Protein AF-A0A8J3R3F0-F1 (afdb_monomer)

pLDDT: mean 75.26, std 19.67, range [34.5, 96.19]

Organism: NCBI:txid556532

Structure (mmCIF, N/CA/C/O backbone):
data_AF-A0A8J3R3F0-F1
#
_entry.id   AF-A0A8J3R3F0-F1
#
loop_
_atom_site.group_PDB
_atom_site.id
_atom_site.type_symbol
_atom_site.label_atom_id
_atom_site.label_alt_id
_atom_site.label_comp_id
_atom_site.label_asym_id
_atom_site.label_entity_id
_atom_site.label_seq_id
_atom_site.pdbx_PDB_ins_code
_atom_site.Cartn_x
_atom_site.Cartn_y
_atom_site.Cartn_z
_atom_site.occupancy
_atom_site.B_iso_or_equiv
_atom_site.auth_seq_id
_atom_site.auth_comp_id
_atom_site.auth_asym_id
_atom_site.auth_atom_id
_atom_site.pdbx_PDB_model_num
ATOM 1 N N . MET A 1 1 ? -1.098 4.780 20.829 1.00 40.62 1 MET A N 1
ATOM 2 C CA . MET A 1 1 ? -1.210 4.865 19.351 1.00 40.62 1 MET A CA 1
ATOM 3 C C . MET A 1 1 ? -1.115 3.454 18.789 1.00 40.62 1 MET A C 1
ATOM 5 O O . MET A 1 1 ? -0.192 2.751 19.176 1.00 40.62 1 MET A O 1
ATOM 9 N N . LYS A 1 2 ? -2.066 3.009 17.953 1.00 44.25 2 LYS A N 1
ATOM 10 C CA . LYS A 1 2 ? -1.986 1.685 17.310 1.00 44.25 2 LYS A CA 1
ATOM 11 C C . LYS A 1 2 ? -0.901 1.729 16.233 1.00 44.25 2 LYS A C 1
ATOM 13 O O . LYS A 1 2 ? -1.029 2.483 15.273 1.00 44.25 2 LYS A O 1
ATOM 18 N N . ALA A 1 3 ? 0.177 0.982 16.442 1.00 46.69 3 ALA A N 1
ATOM 19 C CA . ALA A 1 3 ? 1.192 0.748 15.426 1.00 46.69 3 ALA A CA 1
ATOM 20 C C . ALA A 1 3 ? 0.679 -0.301 14.432 1.00 46.69 3 ALA A C 1
ATOM 22 O O . ALA A 1 3 ? -0.052 -1.217 14.819 1.00 46.69 3 ALA A O 1
ATOM 23 N N . THR A 1 4 ? 1.047 -0.170 13.161 1.00 55.25 4 THR A N 1
ATOM 24 C CA . THR A 1 4 ? 0.743 -1.196 12.161 1.00 55.25 4 THR A CA 1
ATOM 25 C C . THR A 1 4 ? 1.775 -2.308 12.290 1.00 55.25 4 THR A C 1
ATOM 27 O O . THR A 1 4 ? 2.951 -2.096 12.017 1.00 55.25 4 THR A O 1
ATOM 30 N N . GLY A 1 5 ? 1.338 -3.466 12.782 1.00 59.22 5 GLY A N 1
ATOM 31 C CA . GLY A 1 5 ? 2.120 -4.702 12.769 1.00 59.22 5 GLY A CA 1
ATOM 32 C C . GLY A 1 5 ? 1.823 -5.545 11.527 1.00 59.22 5 GLY A C 1
ATOM 33 O O . GLY A 1 5 ? 1.017 -5.162 10.675 1.00 59.22 5 GLY A O 1
ATOM 34 N N . SER A 1 6 ? 2.448 -6.722 11.448 1.00 60.78 6 SER A N 1
ATOM 35 C CA . SER A 1 6 ? 2.123 -7.737 10.435 1.00 60.78 6 SER A CA 1
ATOM 36 C C . SER A 1 6 ? 0.627 -8.105 10.464 1.00 60.78 6 SER A C 1
ATOM 38 O O . SER A 1 6 ? -0.011 -8.012 11.519 1.00 60.78 6 SER A O 1
ATOM 40 N N . ARG A 1 7 ? 0.042 -8.500 9.315 1.00 73.12 7 ARG A N 1
ATOM 41 C CA . ARG A 1 7 ? -1.359 -8.978 9.275 1.00 73.12 7 ARG A CA 1
ATOM 42 C C . ARG A 1 7 ? -1.515 -10.169 10.220 1.00 73.12 7 ARG A C 1
ATOM 44 O O . ARG A 1 7 ? -0.590 -10.975 10.333 1.00 73.12 7 ARG A O 1
ATOM 51 N N . PRO A 1 8 ? -2.679 -10.321 10.876 1.00 70.56 8 PRO A N 1
ATOM 52 C CA . PRO A 1 8 ? -2.961 -11.550 11.597 1.00 70.56 8 PRO A CA 1
ATOM 53 C C . PRO A 1 8 ? -2.857 -12.742 10.632 1.00 70.56 8 PRO A C 1
ATOM 55 O O . PRO A 1 8 ? -3.359 -12.702 9.502 1.00 70.56 8 PRO A O 1
ATOM 58 N N . LYS A 1 9 ? -2.160 -13.793 11.075 1.00 61.22 9 LYS A N 1
ATOM 59 C CA . LYS 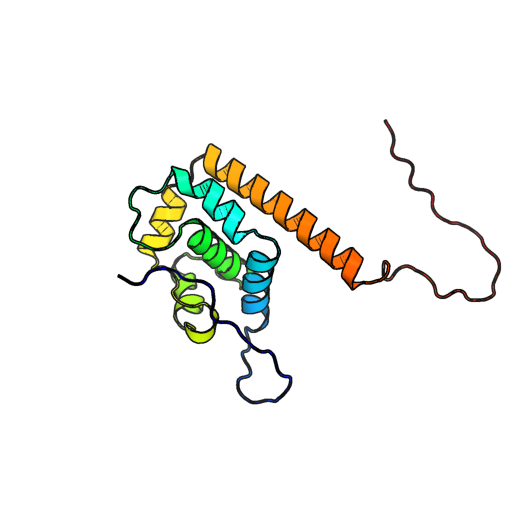A 1 9 ? -2.033 -15.046 10.328 1.00 61.22 9 LYS A CA 1
ATOM 60 C C . LYS A 1 9 ? -3.394 -15.734 10.310 1.00 61.22 9 LYS A C 1
ATOM 62 O O . LYS A 1 9 ? -3.988 -15.940 11.365 1.00 61.22 9 LYS A O 1
ATOM 67 N N . ILE A 1 10 ? -3.868 -16.100 9.125 1.00 63.34 10 ILE A N 1
ATOM 68 C CA . ILE A 1 10 ? -5.151 -16.783 8.947 1.00 63.34 10 ILE A CA 1
ATOM 69 C C . ILE A 1 10 ? -4.881 -18.196 8.451 1.00 63.34 10 ILE A C 1
ATOM 71 O O . ILE A 1 10 ? -3.996 -18.420 7.628 1.00 63.34 10 ILE A O 1
ATOM 75 N N . VAL A 1 11 ? -5.647 -19.150 8.970 1.00 54.91 11 VAL A N 1
ATOM 76 C CA . VAL A 1 11 ? -5.675 -20.529 8.488 1.00 54.91 11 VAL A CA 1
ATOM 77 C C . VAL A 1 11 ? -6.983 -20.710 7.728 1.00 54.91 11 VAL A C 1
ATOM 79 O O . VAL A 1 11 ? -8.058 -20.574 8.309 1.00 54.91 11 VAL A O 1
ATOM 82 N N . VAL A 1 12 ? -6.897 -20.977 6.425 1.00 56.50 12 VAL A N 1
ATOM 83 C CA . VAL A 1 12 ? -8.068 -21.242 5.580 1.00 56.50 12 VAL A CA 1
ATOM 84 C C . VAL A 1 12 ? -8.410 -22.726 5.684 1.00 56.50 12 VAL A C 1
ATOM 86 O O . VAL A 1 12 ? -7.589 -23.577 5.351 1.00 56.50 12 VAL A O 1
ATOM 89 N N . ALA A 1 13 ? -9.618 -23.039 6.148 1.00 55.00 13 ALA A N 1
ATOM 90 C CA . ALA A 1 13 ? -10.149 -24.398 6.206 1.00 55.00 13 ALA A CA 1
ATOM 91 C C . ALA A 1 13 ? -11.511 -24.446 5.500 1.00 55.00 13 ALA A C 1
ATOM 93 O O . ALA A 1 13 ? -12.323 -23.543 5.668 1.00 55.00 13 ALA A O 1
ATOM 94 N N . GLY A 1 14 ? -11.788 -25.510 4.739 1.00 50.34 14 GLY A N 1
ATOM 95 C CA . GLY A 1 14 ? -13.046 -25.678 3.990 1.00 50.34 14 GLY A CA 1
ATOM 96 C C . GLY A 1 14 ? -14.283 -26.006 4.842 1.00 50.34 14 GLY A C 1
ATOM 97 O O . GLY A 1 14 ? -15.308 -26.403 4.299 1.00 50.34 14 GLY A O 1
ATOM 98 N N . GLY A 1 15 ? -14.200 -25.893 6.172 1.00 49.69 15 GLY A N 1
ATOM 99 C CA . GLY A 1 15 ? -15.332 -26.130 7.068 1.00 49.69 15 GLY A CA 1
ATOM 100 C C . GLY A 1 15 ? -16.212 -24.885 7.165 1.00 49.69 15 GLY A C 1
ATOM 101 O O . GLY A 1 15 ? -15.700 -23.802 7.413 1.00 49.69 15 GLY A O 1
ATOM 102 N N . GLY A 1 16 ? -17.532 -25.025 7.014 1.00 44.16 16 GLY A N 1
ATOM 103 C CA . GLY A 1 16 ? -18.512 -23.924 6.945 1.00 44.16 16 GLY A CA 1
ATOM 104 C C . GLY A 1 16 ? -18.68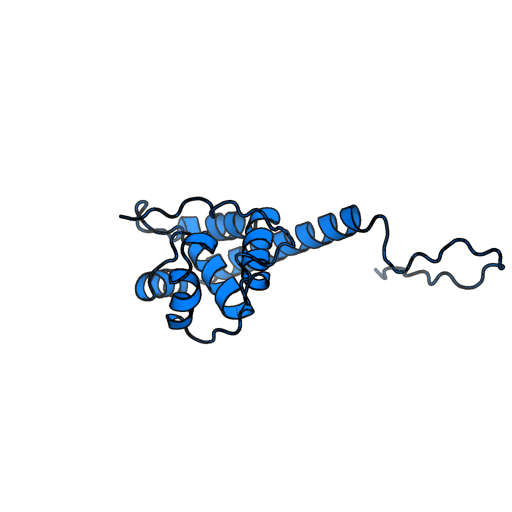7 -23.036 8.193 1.00 44.16 16 GLY A C 1
ATOM 105 O O . GLY A 1 16 ? -19.739 -22.425 8.355 1.00 44.16 16 GLY A O 1
ATOM 106 N N . ARG A 1 17 ? -17.697 -22.943 9.089 1.00 39.22 17 ARG A N 1
ATOM 107 C CA . ARG A 1 17 ? -17.675 -22.011 10.229 1.00 39.22 17 ARG A CA 1
ATOM 108 C C . ARG A 1 17 ? -16.679 -20.887 9.938 1.00 39.22 17 ARG A C 1
ATOM 110 O O . ARG A 1 17 ? -15.506 -21.161 9.725 1.00 39.22 17 ARG A O 1
ATOM 117 N N . GLY A 1 18 ? -17.142 -19.634 9.958 1.00 47.06 18 GLY A N 1
ATOM 118 C CA . GLY A 1 18 ? -16.304 -18.467 9.642 1.00 47.06 18 GLY A CA 1
ATOM 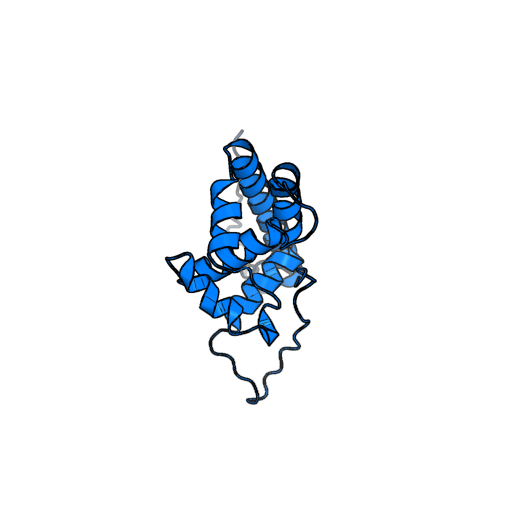119 C C . GLY A 1 18 ? -16.179 -18.170 8.143 1.00 47.06 18 GLY A C 1
ATOM 120 O O . GLY A 1 18 ? -15.147 -17.673 7.702 1.00 47.06 18 GLY A O 1
ATOM 121 N N . VAL A 1 19 ? -17.211 -18.485 7.353 1.00 45.22 19 VAL A N 1
ATOM 122 C CA . VAL A 1 19 ? -17.260 -18.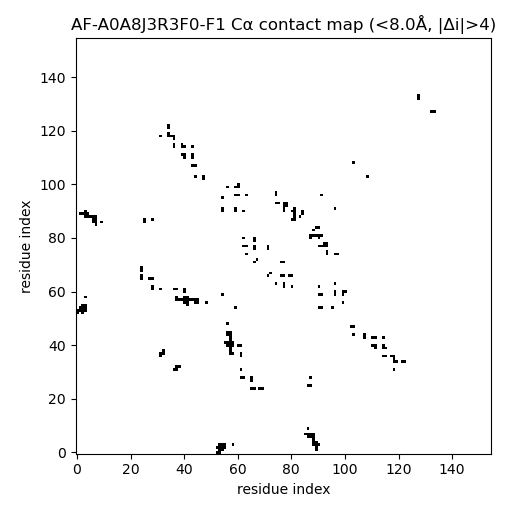159 5.920 1.00 45.22 19 VAL A CA 1
ATOM 123 C C . VAL A 1 19 ? -17.338 -16.643 5.758 1.00 45.22 19 VAL A C 1
ATOM 125 O O . VAL A 1 19 ? -18.288 -16.014 6.218 1.00 45.22 19 VAL A O 1
ATOM 128 N N . VAL A 1 20 ? -16.341 -16.054 5.102 1.00 53.59 20 VAL A N 1
ATOM 129 C CA . VAL A 1 20 ? -16.321 -14.623 4.787 1.00 53.59 20 VAL A CA 1
ATOM 130 C C . VAL A 1 20 ? -16.537 -14.471 3.287 1.00 53.59 20 VAL A C 1
ATOM 132 O O . VAL A 1 20 ? -15.717 -14.948 2.502 1.00 53.59 20 VAL A O 1
ATOM 135 N N . SER A 1 21 ? -17.582 -13.749 2.870 1.00 54.16 21 SER A N 1
ATOM 136 C CA . SER A 1 21 ? -17.851 -13.445 1.449 1.00 54.16 21 SER A CA 1
ATOM 137 C C . SER A 1 21 ? -16.703 -12.688 0.754 1.00 54.16 21 SER A C 1
ATOM 139 O O . SER A 1 21 ? -16.680 -12.573 -0.465 1.00 54.16 21 SER A O 1
ATOM 141 N N . ARG A 1 22 ? -15.724 -12.205 1.533 1.00 60.38 22 ARG A N 1
ATOM 142 C CA . ARG A 1 22 ? -14.528 -11.462 1.118 1.00 60.38 22 ARG A CA 1
ATOM 143 C C . ARG A 1 22 ? -13.204 -12.194 1.363 1.00 60.38 22 ARG A C 1
ATOM 145 O O . ARG A 1 22 ? -12.153 -11.567 1.379 1.00 60.38 22 ARG A O 1
ATOM 152 N N . ALA A 1 23 ? -13.202 -13.524 1.490 1.00 58.53 23 ALA A N 1
ATOM 153 C CA . ALA A 1 23 ? -11.950 -14.292 1.576 1.00 58.53 23 ALA A CA 1
ATOM 154 C C . ALA A 1 23 ? -10.956 -13.947 0.438 1.00 58.53 23 ALA A C 1
ATOM 156 O O . ALA A 1 23 ? -9.749 -13.883 0.668 1.00 58.53 23 ALA A O 1
ATOM 157 N N . GLY A 1 24 ? -11.465 -13.621 -0.758 1.00 64.69 24 GLY A N 1
ATOM 158 C CA . GLY A 1 24 ? -10.660 -13.179 -1.902 1.00 64.69 24 GLY A CA 1
ATOM 159 C C . GLY A 1 24 ? -9.855 -11.895 -1.668 1.00 64.69 24 GLY A C 1
ATOM 160 O O . GLY A 1 24 ? -8.729 -11.788 -2.137 1.00 64.69 24 GLY A O 1
ATOM 161 N N . THR A 1 25 ? -10.358 -10.939 -0.889 1.00 77.06 25 THR A N 1
ATOM 162 C CA . THR A 1 25 ? -9.659 -9.658 -0.662 1.00 77.06 25 THR A CA 1
ATOM 163 C C . THR A 1 25 ? -8.549 -9.804 0.359 1.00 77.06 25 THR A C 1
ATOM 165 O O . THR A 1 25 ? -7.499 -9.169 0.260 1.00 77.06 25 THR A O 1
ATOM 168 N N . ARG A 1 26 ? -8.728 -10.732 1.301 1.00 80.31 26 ARG A N 1
ATOM 169 C CA . ARG A 1 26 ? -7.653 -11.146 2.192 1.00 80.31 26 ARG A CA 1
ATOM 170 C C . ARG A 1 26 ? -6.532 -11.863 1.441 1.00 80.31 26 ARG A C 1
ATOM 172 O O . ARG A 1 26 ? -5.374 -11.616 1.773 1.00 80.31 26 ARG A O 1
ATOM 179 N N . LEU A 1 27 ? -6.855 -12.663 0.418 1.00 79.88 27 LEU A N 1
ATOM 180 C CA . LEU A 1 27 ? -5.851 -13.275 -0.462 1.00 79.88 27 LEU A CA 1
ATOM 181 C C . LEU A 1 27 ? -5.050 -12.223 -1.236 1.00 79.88 27 LEU A C 1
ATOM 183 O O . LEU A 1 27 ? -3.850 -12.398 -1.403 1.00 79.88 27 LEU A O 1
ATOM 187 N N . LEU A 1 28 ? -5.663 -11.111 -1.658 1.00 82.44 28 LEU A N 1
ATOM 188 C CA . LEU A 1 28 ? -4.929 -10.000 -2.285 1.00 82.44 28 LEU A CA 1
ATOM 189 C C . LEU A 1 28 ? -3.931 -9.359 -1.316 1.00 82.44 28 LEU A C 1
ATOM 191 O O . LEU A 1 28 ? -2.802 -9.051 -1.692 1.00 82.44 28 LEU A O 1
ATOM 195 N N . ALA A 1 29 ? -4.339 -9.192 -0.060 1.00 84.88 29 ALA A N 1
ATOM 196 C CA . ALA A 1 29 ? -3.469 -8.698 0.994 1.00 84.88 29 ALA A CA 1
ATOM 197 C C . ALA A 1 29 ? -2.316 -9.671 1.315 1.00 84.88 29 ALA A C 1
ATOM 199 O O . ALA A 1 29 ? -1.186 -9.221 1.484 1.00 84.88 29 ALA A O 1
ATOM 200 N N . ASP A 1 30 ? -2.578 -10.984 1.361 1.00 84.75 30 ASP A N 1
ATOM 201 C CA . ASP A 1 30 ? -1.529 -12.004 1.528 1.00 84.75 30 ASP A CA 1
ATOM 202 C C . ASP A 1 30 ? -0.589 -12.047 0.326 1.00 84.75 30 ASP A C 1
ATOM 204 O O . ASP A 1 30 ? 0.623 -12.100 0.503 1.00 84.75 30 ASP A O 1
ATOM 208 N N . LEU A 1 31 ? -1.125 -11.970 -0.894 1.00 84.94 31 LEU A N 1
ATOM 209 C CA . LEU A 1 31 ? -0.324 -11.919 -2.111 1.00 84.94 31 LEU A CA 1
ATOM 210 C C . LEU A 1 31 ? 0.620 -10.717 -2.081 1.00 84.94 31 LEU A C 1
ATOM 212 O O . LEU A 1 31 ? 1.803 -10.881 -2.350 1.00 84.94 31 LEU A O 1
ATOM 216 N N . ALA A 1 32 ? 0.125 -9.538 -1.696 1.00 85.56 32 ALA A N 1
ATOM 217 C CA . ALA A 1 32 ? 0.949 -8.341 -1.563 1.00 85.56 32 ALA A CA 1
ATOM 218 C C . ALA A 1 32 ? 2.083 -8.505 -0.534 1.00 85.56 32 ALA A C 1
ATOM 220 O O . ALA A 1 32 ? 3.171 -7.964 -0.738 1.00 85.56 32 ALA A O 1
ATOM 221 N N . ASP A 1 33 ? 1.853 -9.250 0.551 1.00 86.75 33 ASP A N 1
ATOM 222 C CA . ASP A 1 33 ? 2.892 -9.557 1.537 1.00 86.75 33 ASP A CA 1
ATOM 223 C C . ASP A 1 33 ? 3.897 -10.592 0.984 1.00 86.75 33 ASP A C 1
ATOM 225 O O . ASP A 1 33 ? 5.105 -10.381 1.079 1.00 86.75 33 ASP A O 1
ATOM 229 N N . ILE A 1 34 ? 3.422 -11.661 0.332 1.00 86.88 34 ILE A N 1
ATOM 230 C CA . ILE A 1 34 ? 4.249 -12.742 -0.244 1.00 86.88 34 ILE A CA 1
ATOM 231 C C . ILE A 1 34 ? 5.125 -12.247 -1.402 1.00 86.88 34 ILE A C 1
ATOM 233 O O . ILE A 1 34 ? 6.268 -12.676 -1.545 1.00 86.88 34 ILE A O 1
ATOM 237 N N . THR A 1 35 ? 4.618 -11.339 -2.236 1.00 87.75 35 THR A N 1
ATOM 238 C CA . THR A 1 35 ? 5.379 -10.771 -3.361 1.00 87.75 35 THR A CA 1
ATOM 239 C C . THR A 1 35 ? 6.290 -9.620 -2.936 1.00 87.75 35 THR A C 1
ATOM 241 O O . THR A 1 35 ? 6.939 -9.022 -3.790 1.00 87.75 35 THR A O 1
ATOM 244 N N . GLY A 1 36 ? 6.300 -9.249 -1.650 1.00 88.94 36 GLY A N 1
ATOM 245 C CA . GLY A 1 36 ? 7.088 -8.130 -1.133 1.00 88.94 36 GLY A CA 1
ATOM 246 C C . GLY A 1 36 ? 6.568 -6.744 -1.531 1.00 88.94 36 GLY A C 1
ATOM 247 O O . GLY A 1 36 ? 7.275 -5.755 -1.350 1.00 88.94 36 GLY A O 1
ATOM 248 N N . LEU A 1 37 ? 5.334 -6.634 -2.040 1.00 90.31 37 LEU A N 1
ATOM 249 C CA . LEU A 1 37 ? 4.754 -5.359 -2.480 1.00 90.31 37 LEU A CA 1
ATOM 250 C C . LEU A 1 37 ? 4.648 -4.361 -1.320 1.00 90.31 37 LEU A C 1
ATOM 252 O O . LEU A 1 37 ? 4.961 -3.187 -1.491 1.00 90.31 37 LEU A O 1
ATOM 256 N N . ALA A 1 38 ? 4.242 -4.832 -0.136 1.00 88.56 38 ALA A N 1
ATOM 257 C CA . ALA A 1 38 ? 4.155 -3.993 1.058 1.00 88.56 38 ALA A CA 1
ATOM 258 C C . ALA A 1 38 ? 5.520 -3.414 1.464 1.00 88.56 38 ALA A C 1
ATOM 260 O O . ALA A 1 38 ? 5.600 -2.236 1.803 1.00 88.56 38 ALA A O 1
ATOM 261 N N . GLY A 1 39 ? 6.582 -4.222 1.370 1.00 88.75 39 GLY A N 1
ATOM 262 C CA . GLY A 1 39 ? 7.957 -3.780 1.607 1.00 88.75 39 GLY A CA 1
ATOM 263 C C . GLY A 1 39 ? 8.402 -2.746 0.576 1.00 88.75 39 GLY A C 1
ATOM 264 O O . GLY A 1 39 ? 8.787 -1.647 0.953 1.00 88.75 39 GLY A O 1
ATOM 265 N N . GLY A 1 40 ? 8.225 -3.034 -0.717 1.00 92.06 40 GLY A N 1
ATOM 266 C CA . GLY A 1 40 ? 8.603 -2.103 -1.785 1.00 92.06 40 GLY A CA 1
ATOM 267 C C . GLY A 1 40 ? 7.838 -0.773 -1.745 1.00 92.06 40 GLY A C 1
ATOM 268 O O . GLY A 1 40 ? 8.402 0.278 -2.040 1.00 92.06 40 GLY A O 1
ATOM 269 N N . PHE A 1 41 ? 6.565 -0.780 -1.335 1.00 92.88 41 PHE A N 1
ATOM 270 C CA . PHE A 1 41 ? 5.824 0.459 -1.074 1.00 92.88 41 PHE A CA 1
ATOM 271 C C . PHE A 1 41 ? 6.334 1.183 0.175 1.00 92.88 41 PHE A C 1
ATOM 273 O O . PHE A 1 41 ? 6.379 2.412 0.187 1.00 92.88 41 PHE A O 1
ATOM 280 N N . GLY A 1 42 ? 6.720 0.443 1.215 1.00 90.50 42 GLY A N 1
ATOM 281 C CA . GLY A 1 42 ? 7.361 0.992 2.407 1.00 90.50 42 GLY A CA 1
ATOM 282 C C . GLY A 1 42 ? 8.672 1.701 2.078 1.00 90.50 42 GLY A C 1
ATOM 283 O O . GLY A 1 42 ? 8.878 2.818 2.540 1.00 90.50 42 GLY A O 1
ATOM 284 N N . ASP A 1 43 ? 9.501 1.112 1.219 1.00 91.50 43 ASP A N 1
ATOM 285 C CA . ASP A 1 43 ? 10.761 1.706 0.765 1.00 91.50 43 ASP A CA 1
ATOM 286 C C . ASP A 1 43 ? 10.521 2.965 -0.077 1.00 91.50 43 ASP A C 1
ATOM 288 O O . ASP A 1 43 ? 11.166 3.989 0.139 1.00 91.50 43 ASP A O 1
ATOM 292 N N . ALA A 1 44 ? 9.541 2.928 -0.987 1.00 92.12 44 ALA A N 1
ATOM 293 C CA . ALA A 1 44 ? 9.195 4.071 -1.832 1.00 92.12 44 ALA A CA 1
ATOM 294 C C . ALA A 1 44 ? 8.598 5.251 -1.041 1.00 92.12 44 ALA A C 1
ATOM 296 O O . ALA A 1 44 ? 8.829 6.408 -1.383 1.00 92.12 44 ALA A O 1
ATOM 297 N N . LEU A 1 45 ? 7.820 4.976 0.012 1.00 89.75 45 LEU A N 1
ATOM 298 C CA . LEU A 1 45 ? 7.131 6.002 0.808 1.00 89.75 45 LEU A CA 1
ATOM 299 C C . LEU A 1 45 ? 7.862 6.364 2.107 1.00 89.75 45 LEU A C 1
ATOM 301 O O . LEU A 1 45 ? 7.529 7.360 2.752 1.00 89.75 45 LEU A O 1
ATOM 305 N N . GLY A 1 46 ? 8.852 5.572 2.508 1.00 85.19 46 GLY A N 1
ATOM 306 C CA . GLY A 1 46 ? 9.662 5.771 3.705 1.00 85.19 46 GLY A CA 1
ATOM 307 C C . GLY A 1 46 ? 10.320 7.154 3.785 1.00 85.19 46 GLY A C 1
ATOM 308 O O . GLY A 1 46 ? 10.217 7.780 4.844 1.00 85.19 46 GLY A O 1
ATOM 309 N N . PRO A 1 47 ? 10.925 7.679 2.698 1.00 84.69 47 PRO A N 1
ATOM 310 C CA . PRO A 1 47 ? 11.526 9.015 2.679 1.00 84.69 47 PRO A CA 1
ATOM 311 C C . PRO A 1 47 ? 10.531 10.150 2.958 1.00 84.69 47 PRO A C 1
ATOM 313 O O . PRO A 1 47 ? 10.892 11.157 3.563 1.00 84.69 47 PRO A O 1
ATOM 316 N N . LEU A 1 48 ? 9.260 9.970 2.590 1.00 79.44 48 LEU A N 1
ATOM 317 C CA . LEU A 1 48 ? 8.196 10.967 2.765 1.00 79.44 48 LEU A CA 1
ATOM 318 C C . LEU A 1 48 ? 7.620 10.988 4.194 1.00 79.44 48 LEU A C 1
ATOM 320 O O . LEU A 1 48 ? 6.721 11.770 4.524 1.00 79.44 48 LEU A O 1
ATOM 324 N N . ARG A 1 49 ? 8.113 10.118 5.081 1.00 71.94 49 ARG A N 1
ATOM 325 C CA . ARG A 1 49 ? 7.565 9.928 6.424 1.00 71.94 49 ARG A CA 1
ATOM 326 C C . ARG A 1 49 ? 8.030 11.016 7.398 1.00 71.94 49 ARG A C 1
ATOM 328 O O . ARG A 1 49 ? 9.122 10.955 7.949 1.00 71.94 49 ARG A O 1
ATOM 335 N N . GLN A 1 50 ? 7.129 11.936 7.750 1.00 61.03 50 GLN A N 1
ATOM 336 C CA . GLN A 1 50 ? 7.421 13.014 8.713 1.00 61.03 50 GLN A CA 1
ATOM 337 C C . GLN A 1 50 ? 7.476 12.578 10.198 1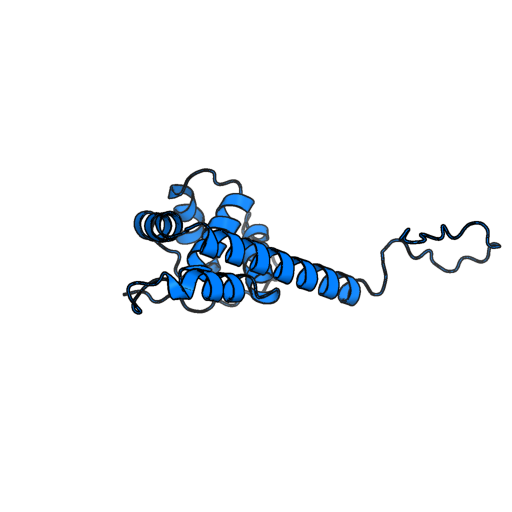.00 61.03 50 GLN A C 1
ATOM 339 O O . GLN A 1 50 ? 8.076 13.269 11.019 1.00 61.03 50 GLN A O 1
ATOM 344 N N . ARG A 1 51 ? 6.857 11.450 10.599 1.00 60.91 51 ARG A N 1
ATOM 345 C CA . ARG A 1 51 ? 6.899 10.934 11.991 1.00 60.91 51 ARG A CA 1
ATOM 346 C C . ARG A 1 51 ? 7.010 9.408 12.059 1.00 60.91 51 ARG A C 1
ATOM 348 O O . ARG A 1 51 ? 6.238 8.684 11.434 1.00 60.91 51 ARG A O 1
ATOM 355 N N . ARG A 1 52 ? 7.918 8.900 12.904 1.00 59.06 52 ARG A N 1
ATOM 356 C CA . ARG A 1 52 ? 8.131 7.453 13.129 1.00 59.06 52 ARG A CA 1
ATOM 357 C C . ARG A 1 52 ? 6.996 6.753 13.898 1.00 59.06 52 ARG A C 1
ATOM 359 O O . ARG A 1 52 ? 6.805 5.560 13.710 1.00 59.06 52 ARG A O 1
ATOM 366 N N . GLY A 1 53 ? 6.178 7.466 14.678 1.00 59.97 53 GLY A N 1
ATOM 367 C CA . GLY A 1 53 ? 5.028 6.885 15.393 1.00 59.97 53 GLY A CA 1
ATOM 368 C C . GLY A 1 53 ? 3.722 6.993 14.601 1.00 59.97 53 GLY A C 1
ATOM 369 O O . GLY A 1 53 ? 3.149 8.076 14.525 1.00 59.97 53 GLY A O 1
ATOM 370 N N . GLY A 1 54 ? 3.235 5.899 14.012 1.00 76.50 54 GLY A N 1
ATOM 371 C CA . GLY A 1 54 ? 1.988 5.901 13.237 1.00 76.50 54 GLY A CA 1
ATOM 372 C C . GLY A 1 54 ? 1.876 4.732 12.265 1.00 76.50 54 GLY A C 1
ATOM 373 O O . GLY A 1 54 ? 2.737 3.849 12.265 1.00 76.50 54 GLY A O 1
ATOM 374 N N . HIS A 1 55 ? 0.819 4.741 11.446 1.00 84.94 55 HIS A N 1
ATOM 375 C CA . HIS A 1 55 ? 0.633 3.715 10.425 1.00 84.94 55 HIS A CA 1
ATOM 376 C C . HIS A 1 55 ? 1.793 3.711 9.429 1.00 84.94 55 HIS A C 1
ATOM 378 O O . HIS A 1 55 ? 2.324 4.770 9.093 1.00 84.94 55 HIS A O 1
ATOM 384 N N . ASP A 1 56 ? 2.196 2.524 8.986 1.00 87.44 56 ASP A N 1
ATOM 385 C CA . ASP A 1 56 ? 3.202 2.401 7.938 1.00 87.44 56 ASP A CA 1
ATOM 386 C C . ASP A 1 56 ? 2.630 2.847 6.578 1.00 87.44 56 ASP A C 1
ATOM 388 O O . ASP A 1 56 ? 1.609 2.298 6.165 1.00 87.44 56 ASP A O 1
ATOM 392 N N . PRO A 1 57 ? 3.215 3.848 5.885 1.00 88.88 57 PRO A N 1
ATOM 393 C CA . PRO A 1 57 ? 2.636 4.381 4.654 1.00 88.88 57 PRO A CA 1
ATOM 394 C C . PRO A 1 57 ? 2.609 3.348 3.525 1.00 88.88 57 PRO A C 1
ATOM 396 O O . PRO A 1 57 ? 1.639 3.322 2.769 1.00 88.88 57 PRO A O 1
ATOM 399 N N . GLY A 1 58 ? 3.602 2.453 3.457 1.00 91.00 58 GLY A N 1
ATOM 400 C CA . GLY A 1 58 ? 3.603 1.339 2.512 1.00 91.00 58 GLY A CA 1
ATOM 401 C C . GLY A 1 58 ? 2.408 0.422 2.736 1.00 91.00 58 GLY A C 1
ATOM 402 O O . GLY A 1 58 ? 1.646 0.122 1.816 1.00 91.00 58 GLY A O 1
ATOM 403 N N . ARG A 1 59 ? 2.163 0.067 3.996 1.00 91.06 59 ARG A N 1
ATOM 404 C CA . ARG A 1 59 ? 0.989 -0.707 4.386 1.00 91.06 59 ARG A CA 1
ATOM 405 C C . ARG A 1 59 ? -0.332 0.006 4.096 1.00 91.06 59 ARG A C 1
ATOM 407 O O . ARG A 1 59 ? -1.248 -0.621 3.572 1.00 91.06 59 ARG A O 1
ATOM 414 N N . VAL A 1 60 ? -0.435 1.302 4.379 1.00 92.56 60 VAL A N 1
ATOM 415 C CA . VAL A 1 60 ? -1.637 2.087 4.051 1.00 92.56 60 VAL A CA 1
ATOM 416 C C . VAL A 1 60 ? -1.900 2.086 2.544 1.00 92.56 60 VAL A C 1
ATOM 418 O O . VAL A 1 60 ? -3.041 1.889 2.133 1.00 92.56 60 VAL A O 1
ATOM 421 N N . ALA A 1 61 ? -0.859 2.225 1.719 1.00 93.00 61 ALA A N 1
ATOM 422 C CA . ALA A 1 61 ? -0.980 2.147 0.266 1.00 93.00 61 ALA A CA 1
ATOM 423 C C . ALA A 1 61 ? -1.436 0.755 -0.213 1.00 93.00 61 ALA A C 1
ATOM 425 O O . ALA A 1 61 ? -2.271 0.661 -1.113 1.00 93.00 61 ALA A O 1
ATOM 426 N N . VAL A 1 62 ? -0.961 -0.329 0.414 1.00 93.38 62 VAL A N 1
ATOM 427 C CA . VAL A 1 62 ? -1.462 -1.685 0.124 1.00 93.38 62 VAL A CA 1
ATOM 428 C C . VAL A 1 62 ? -2.924 -1.843 0.537 1.00 93.38 62 VAL A C 1
ATOM 430 O O . VAL A 1 62 ? -3.704 -2.384 -0.238 1.00 93.38 62 VAL A O 1
ATOM 433 N N . ASP A 1 63 ? -3.324 -1.368 1.718 1.00 93.25 63 ASP A N 1
ATOM 434 C CA . ASP A 1 63 ? -4.719 -1.467 2.167 1.00 93.25 63 ASP A CA 1
ATOM 435 C C . ASP A 1 63 ? -5.661 -0.669 1.239 1.00 93.25 63 ASP A C 1
ATOM 437 O O . ASP A 1 63 ? -6.759 -1.130 0.934 1.00 93.25 63 ASP A O 1
ATOM 441 N N . MET A 1 64 ? -5.213 0.471 0.696 1.00 93.38 64 MET A N 1
ATOM 442 C CA . MET A 1 64 ? -5.937 1.196 -0.359 1.00 93.38 64 MET A CA 1
ATOM 443 C C . MET A 1 64 ? -6.030 0.394 -1.661 1.00 93.38 64 MET A C 1
ATOM 445 O O . MET A 1 64 ? -7.105 0.307 -2.243 1.00 93.38 64 MET A O 1
ATOM 449 N N . ALA A 1 65 ? -4.936 -0.220 -2.118 1.00 92.19 65 ALA A N 1
ATOM 450 C CA . ALA A 1 65 ? -4.952 -1.052 -3.322 1.00 92.19 65 ALA A CA 1
ATOM 451 C C . ALA A 1 65 ? -5.877 -2.273 -3.176 1.00 92.19 65 ALA A C 1
ATOM 453 O O . ALA A 1 65 ? -6.592 -2.615 -4.116 1.00 92.19 65 ALA A O 1
ATOM 454 N N . VAL A 1 66 ? -5.898 -2.903 -1.997 1.00 90.56 66 VAL A N 1
ATOM 455 C CA . VAL A 1 66 ? -6.824 -3.998 -1.677 1.00 90.56 66 VAL A CA 1
ATOM 456 C C . VAL A 1 66 ? -8.265 -3.496 -1.677 1.00 90.56 66 VAL A C 1
ATOM 458 O O . VAL A 1 66 ? -9.115 -4.155 -2.260 1.00 90.56 66 VAL A O 1
ATOM 461 N N . MET A 1 67 ? -8.535 -2.328 -1.086 1.00 92.31 67 MET A N 1
ATOM 462 C CA . MET A 1 67 ? -9.861 -1.701 -1.110 1.00 92.31 67 MET A CA 1
ATOM 463 C C . MET A 1 67 ? -10.341 -1.430 -2.545 1.00 92.31 67 MET A C 1
ATOM 465 O O . MET A 1 67 ? -11.468 -1.782 -2.882 1.00 92.31 67 MET A O 1
ATOM 469 N N . LEU A 1 68 ? -9.480 -0.889 -3.413 1.00 88.44 68 LEU A N 1
ATOM 470 C CA . LEU A 1 68 ? -9.817 -0.642 -4.821 1.00 88.44 68 LEU A CA 1
ATOM 471 C C . LEU A 1 68 ? -10.089 -1.950 -5.578 1.00 88.44 68 LEU A C 1
ATOM 473 O O . LEU A 1 68 ? -11.041 -2.046 -6.346 1.00 88.44 68 LEU A O 1
ATOM 477 N N . ALA A 1 69 ? -9.278 -2.984 -5.346 1.00 85.75 69 ALA A N 1
ATOM 478 C CA . ALA A 1 69 ? -9.474 -4.298 -5.961 1.00 85.75 69 ALA A CA 1
ATOM 479 C C . ALA A 1 69 ? -10.738 -5.020 -5.459 1.00 85.75 69 ALA A C 1
ATOM 481 O O . ALA A 1 69 ? -11.265 -5.901 -6.133 1.00 85.75 69 ALA A O 1
ATOM 482 N N . ASP A 1 70 ? -11.223 -4.631 -4.284 1.00 83.94 70 ASP A N 1
ATOM 483 C CA . ASP A 1 70 ? -12.475 -5.074 -3.682 1.00 83.94 70 ASP A CA 1
ATOM 484 C C . ASP A 1 70 ? -13.704 -4.278 -4.173 1.00 83.94 70 ASP A C 1
ATOM 486 O O . ASP A 1 70 ? -14.831 -4.513 -3.729 1.00 83.94 70 ASP A O 1
ATOM 490 N N . GLY A 1 71 ? -13.487 -3.325 -5.088 1.00 85.31 71 GLY A N 1
ATOM 491 C CA . GLY A 1 71 ? -14.523 -2.499 -5.704 1.00 85.31 71 GLY A CA 1
ATOM 492 C C . GLY A 1 71 ? -14.874 -1.227 -4.934 1.00 85.31 71 GLY A C 1
ATOM 493 O O . GLY A 1 71 ? -15.928 -0.656 -5.187 1.00 85.31 71 GLY A O 1
ATOM 494 N N . GLY A 1 72 ? -14.047 -0.794 -3.978 1.00 88.62 72 GLY A N 1
ATOM 495 C CA . GLY A 1 72 ? -14.209 0.529 -3.378 1.00 88.62 72 GLY A CA 1
ATOM 496 C C . GLY A 1 72 ? -13.766 1.634 -4.340 1.00 88.62 72 GLY A C 1
ATOM 497 O O . GLY A 1 72 ? -12.879 1.439 -5.171 1.00 88.62 72 GLY A O 1
ATOM 498 N N . GLU A 1 73 ? -14.384 2.801 -4.219 1.00 90.00 73 GLU A N 1
ATOM 499 C CA . GLU A 1 73 ? -14.183 3.935 -5.133 1.00 90.00 73 GLU A CA 1
ATOM 500 C C . GLU A 1 73 ? -13.734 5.193 -4.384 1.00 90.00 73 GLU A C 1
ATOM 502 O O . GLU A 1 73 ? -13.172 6.122 -4.966 1.00 90.00 73 GLU A O 1
ATOM 507 N N . THR A 1 74 ? -13.941 5.217 -3.067 1.00 92.75 74 THR A N 1
ATOM 508 C CA . THR A 1 74 ? -13.648 6.351 -2.199 1.00 92.75 74 THR A CA 1
ATOM 509 C C . THR A 1 74 ? -12.681 5.966 -1.085 1.00 92.75 74 THR A C 1
ATOM 511 O O . THR A 1 74 ? -12.559 4.810 -0.683 1.00 92.75 74 THR A O 1
ATOM 514 N N . ILE A 1 75 ? -12.001 6.959 -0.506 1.00 90.81 75 ILE A N 1
ATOM 515 C CA . ILE A 1 75 ? -11.130 6.730 0.659 1.00 90.81 75 ILE A CA 1
ATOM 516 C C . ILE A 1 75 ? -11.941 6.233 1.864 1.00 90.81 75 ILE A C 1
ATOM 518 O O . ILE A 1 75 ? -11.413 5.472 2.671 1.00 90.81 75 ILE A O 1
ATOM 522 N N . ALA A 1 76 ? -13.217 6.611 1.972 1.00 91.56 76 ALA A N 1
ATOM 523 C CA . ALA A 1 76 ? -14.097 6.155 3.044 1.00 91.56 76 ALA A CA 1
ATOM 524 C C . ALA A 1 76 ? -14.361 4.638 2.985 1.00 91.56 76 ALA A C 1
ATOM 526 O O . ALA A 1 76 ? -14.563 4.011 4.027 1.00 91.56 76 ALA A O 1
ATOM 527 N N . ASP A 1 77 ? -14.252 4.012 1.807 1.00 91.56 77 ASP A N 1
ATOM 528 C CA . ASP A 1 77 ? -14.452 2.565 1.642 1.00 91.56 77 ASP A CA 1
ATOM 529 C C . ASP A 1 77 ? -13.367 1.724 2.342 1.00 91.56 77 ASP A C 1
ATOM 531 O O . ASP A 1 77 ? -13.574 0.541 2.627 1.00 91.56 77 ASP A O 1
ATOM 535 N N . LEU A 1 78 ? -12.245 2.335 2.759 1.00 90.69 78 LEU A N 1
ATOM 536 C CA . LEU A 1 78 ? -11.282 1.714 3.686 1.00 90.69 78 LEU A CA 1
ATOM 537 C C . LEU A 1 78 ? -11.928 1.282 5.008 1.00 90.69 78 LEU A C 1
ATOM 539 O O . LEU A 1 78 ? -11.410 0.380 5.675 1.00 90.69 78 LEU A O 1
ATOM 543 N N . ALA A 1 79 ? -13.051 1.895 5.399 1.00 90.69 79 ALA A N 1
ATOM 544 C CA . ALA A 1 79 ? -13.820 1.478 6.563 1.00 90.69 79 ALA A CA 1
ATOM 545 C C . ALA A 1 79 ? -14.218 -0.003 6.480 1.00 90.69 79 ALA A C 1
ATOM 547 O O . ALA A 1 79 ? -14.251 -0.677 7.508 1.00 90.69 79 ALA A O 1
ATOM 548 N N . VAL A 1 80 ? -14.429 -0.552 5.278 1.00 88.44 80 VAL A N 1
ATOM 549 C CA . VAL A 1 80 ? -14.808 -1.961 5.121 1.00 88.44 80 VAL A CA 1
ATOM 550 C C . VAL A 1 80 ? -13.682 -2.919 5.523 1.00 88.44 80 VAL A C 1
ATOM 552 O O . VAL A 1 80 ? -13.945 -3.954 6.142 1.00 88.44 80 VAL A O 1
ATOM 555 N N . LEU A 1 81 ? -12.423 -2.558 5.250 1.00 88.44 81 LEU A N 1
ATOM 556 C CA . LEU A 1 81 ? -11.262 -3.307 5.741 1.00 88.44 81 LEU A CA 1
ATOM 557 C C . LEU A 1 81 ? -11.069 -3.086 7.248 1.00 88.44 81 LEU A C 1
ATOM 559 O O . LEU A 1 81 ? -10.819 -4.028 8.000 1.00 88.44 81 LEU A O 1
ATOM 563 N N . ARG A 1 82 ? -11.239 -1.840 7.709 1.00 91.06 82 ARG A N 1
ATOM 564 C CA . ARG A 1 82 ? -11.071 -1.444 9.118 1.00 91.06 82 ARG A CA 1
A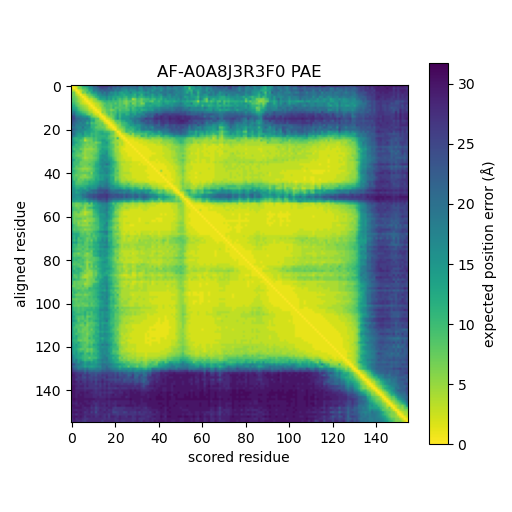TOM 565 C C . ARG A 1 82 ? -12.065 -2.125 10.057 1.00 91.06 82 ARG A C 1
ATOM 567 O O . ARG A 1 82 ? -11.703 -2.455 11.184 1.00 91.06 82 ARG A O 1
ATOM 574 N N . ASN A 1 83 ? -13.286 -2.364 9.585 1.00 89.81 83 ASN A N 1
ATOM 575 C CA . ASN A 1 83 ? -14.343 -3.053 10.325 1.00 89.81 83 ASN A CA 1
ATOM 576 C C . ASN A 1 83 ? -14.105 -4.569 10.441 1.00 89.81 83 ASN A C 1
ATOM 578 O O . ASN A 1 83 ? -14.840 -5.251 11.149 1.00 89.81 83 ASN A O 1
ATOM 582 N N . GLN A 1 84 ? -13.057 -5.099 9.800 1.00 84.75 84 GLN A N 1
ATOM 583 C CA . GLN A 1 84 ? -12.654 -6.505 9.872 1.00 84.75 84 GLN A CA 1
ATOM 584 C C . GLN A 1 84 ? -11.226 -6.646 10.437 1.00 84.75 84 GLN A C 1
ATOM 586 O O . GLN A 1 84 ? -10.337 -7.199 9.778 1.00 84.75 84 GLN A O 1
ATOM 591 N N . PRO A 1 85 ? -10.970 -6.188 11.680 1.00 83.44 85 PRO A N 1
ATOM 592 C CA . PRO A 1 85 ? -9.624 -6.171 12.253 1.00 83.44 85 PRO A CA 1
ATOM 593 C C . PRO A 1 85 ? -9.031 -7.574 12.443 1.00 83.44 85 PRO A C 1
ATOM 595 O O . PRO A 1 85 ? -7.812 -7.723 12.439 1.00 83.44 85 PRO A O 1
ATOM 598 N N . GLY A 1 86 ? -9.869 -8.611 12.559 1.00 80.81 86 GLY A N 1
ATOM 599 C CA . GLY A 1 86 ? -9.420 -10.006 12.599 1.00 80.81 86 GLY A CA 1
ATOM 600 C C . GLY A 1 86 ? -8.798 -10.499 11.286 1.00 80.81 86 GLY A C 1
ATOM 601 O O . GLY A 1 86 ? -8.035 -11.458 11.310 1.00 80.81 86 GLY A O 1
ATOM 602 N N . LEU A 1 87 ? -9.081 -9.835 10.159 1.00 81.31 87 LEU A N 1
ATOM 603 C CA . LEU A 1 87 ? -8.536 -10.186 8.846 1.00 81.31 87 LEU A CA 1
ATOM 604 C C . LEU A 1 87 ? -7.395 -9.254 8.435 1.00 81.31 87 LEU A C 1
ATOM 606 O O . LEU A 1 87 ? -6.330 -9.717 8.033 1.00 81.31 87 LEU A O 1
ATOM 610 N N . PHE A 1 88 ? -7.605 -7.942 8.553 1.00 82.50 88 PHE A N 1
ATOM 611 C CA . PHE A 1 88 ? -6.685 -6.932 8.012 1.00 82.50 88 PHE A CA 1
ATOM 612 C C . PHE A 1 88 ? -5.782 -6.289 9.074 1.00 82.50 88 PHE A C 1
ATOM 614 O O . PHE A 1 88 ? -4.814 -5.602 8.738 1.00 82.50 88 PHE A O 1
ATOM 621 N N . GLY A 1 89 ? -6.040 -6.554 10.358 1.00 86.31 89 GLY A N 1
ATOM 622 C CA . GLY A 1 89 ? -5.336 -5.923 11.468 1.00 86.31 89 GLY A CA 1
ATOM 623 C C . GLY A 1 89 ? -5.743 -4.460 11.654 1.00 86.31 89 GLY A C 1
ATOM 624 O O . GLY A 1 89 ? -6.888 -4.071 11.422 1.00 86.31 89 GLY A O 1
ATOM 625 N N . ALA A 1 90 ? -4.802 -3.633 12.113 1.00 88.94 90 ALA A N 1
ATOM 626 C CA . ALA A 1 90 ? -5.021 -2.197 12.244 1.00 88.94 90 ALA A CA 1
ATOM 627 C C . ALA A 1 90 ? -4.927 -1.511 10.870 1.00 88.94 90 ALA A C 1
ATOM 629 O O . ALA A 1 90 ? -3.836 -1.394 10.316 1.00 88.94 90 ALA A O 1
ATOM 630 N N . VAL A 1 91 ? -6.068 -1.044 10.357 1.00 90.88 91 VAL A N 1
ATOM 631 C CA . VAL A 1 91 ? -6.173 -0.262 9.115 1.00 90.88 91 VAL A CA 1
ATOM 632 C C . VAL A 1 91 ? -6.259 1.227 9.451 1.00 90.88 91 VAL A C 1
ATOM 634 O O . VAL A 1 91 ? -6.955 1.621 10.395 1.00 90.88 91 VAL A O 1
ATOM 637 N N . ALA A 1 92 ? -5.574 2.059 8.663 1.00 91.69 92 ALA A N 1
ATOM 638 C CA . ALA A 1 92 ? -5.558 3.505 8.851 1.00 91.69 92 ALA A CA 1
ATOM 639 C C . ALA A 1 92 ? -6.954 4.134 8.756 1.00 91.69 92 ALA A C 1
ATOM 641 O O . ALA A 1 92 ? -7.844 3.638 8.061 1.00 91.69 92 ALA A O 1
ATOM 642 N N . SER A 1 93 ? -7.130 5.256 9.459 1.00 91.56 93 SER A N 1
ATOM 643 C CA . SER A 1 93 ? -8.295 6.122 9.292 1.00 91.56 93 SER A CA 1
ATOM 644 C C . SER A 1 93 ? -8.228 6.891 7.972 1.00 91.56 93 SER A C 1
ATOM 646 O O . SER A 1 93 ? -7.141 7.129 7.445 1.00 91.56 93 SER A O 1
ATOM 648 N N . ASP A 1 94 ? -9.378 7.337 7.472 1.00 94.19 94 ASP A N 1
ATOM 649 C CA . ASP A 1 94 ? -9.515 8.113 6.233 1.00 94.19 94 ASP A CA 1
ATOM 650 C C . ASP A 1 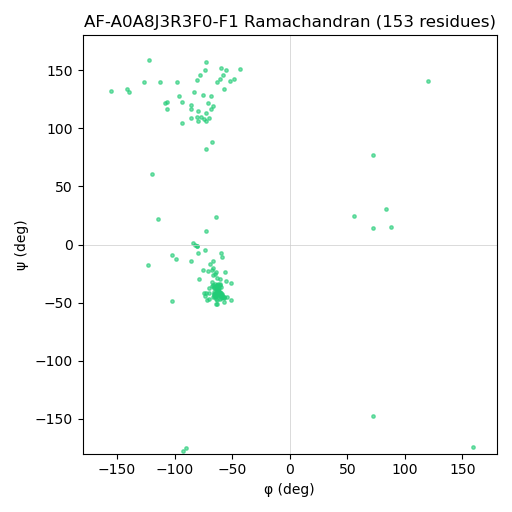94 ? -8.577 9.336 6.191 1.00 94.19 94 ASP A C 1
ATOM 652 O O . ASP A 1 94 ? -7.834 9.471 5.218 1.00 94.19 94 ASP A O 1
ATOM 656 N N . PRO A 1 95 ? -8.478 10.188 7.240 1.00 91.88 95 PRO A N 1
ATOM 657 C CA . PRO A 1 95 ? -7.535 11.307 7.221 1.00 91.88 95 PRO A CA 1
ATOM 658 C C . PRO A 1 95 ? -6.066 10.867 7.233 1.00 91.88 95 PRO A C 1
ATOM 660 O O . PRO A 1 95 ? -5.206 11.606 6.760 1.00 91.88 95 PRO A O 1
ATOM 663 N N . THR A 1 96 ? -5.735 9.689 7.770 1.00 91.00 96 THR A N 1
ATOM 664 C CA . THR A 1 96 ? -4.374 9.143 7.676 1.00 91.00 96 THR A CA 1
ATOM 665 C C . THR A 1 96 ? -4.088 8.620 6.269 1.00 91.00 96 THR A C 1
ATOM 667 O O . THR A 1 96 ? -3.012 8.901 5.749 1.00 91.00 96 THR A O 1
ATOM 670 N N . ALA A 1 97 ? -5.042 7.931 5.639 1.00 93.00 97 ALA A N 1
ATOM 671 C CA . ALA A 1 97 ? -4.929 7.482 4.253 1.00 93.00 97 ALA A CA 1
ATOM 672 C C . ALA A 1 97 ? -4.791 8.662 3.280 1.00 93.00 97 ALA A C 1
ATOM 674 O O . ALA A 1 97 ? -3.892 8.663 2.443 1.00 93.00 97 ALA A O 1
ATOM 675 N N . TRP A 1 98 ? -5.591 9.718 3.464 1.00 93.12 98 TRP A N 1
ATOM 676 C CA . TRP A 1 98 ? -5.474 10.946 2.677 1.00 93.12 98 TRP A CA 1
ATOM 677 C C . TRP A 1 98 ? -4.093 11.590 2.799 1.00 93.12 98 TRP A C 1
ATOM 679 O O . TRP A 1 98 ? -3.521 11.988 1.794 1.00 93.12 98 TRP A O 1
ATOM 689 N N . ARG A 1 99 ? -3.513 11.663 4.004 1.00 91.25 99 ARG A N 1
ATOM 690 C CA . ARG A 1 99 ? -2.158 12.217 4.175 1.00 91.25 99 ARG A CA 1
ATOM 691 C C . ARG A 1 99 ? -1.098 11.416 3.429 1.00 91.25 99 ARG A C 1
ATOM 693 O O . ARG A 1 99 ? -0.189 12.027 2.883 1.00 91.25 99 ARG A O 1
ATOM 700 N N . VAL A 1 100 ? -1.210 10.085 3.410 1.00 91.69 100 VAL A N 1
ATOM 701 C CA . VAL A 1 100 ? -0.303 9.240 2.619 1.00 91.69 100 VAL A CA 1
ATOM 702 C C . VAL A 1 100 ? -0.469 9.568 1.141 1.00 91.69 100 VAL A C 1
ATOM 704 O O . VAL A 1 100 ? 0.516 9.918 0.504 1.00 91.69 100 VAL A O 1
ATOM 707 N N . LEU A 1 101 ? -1.700 9.565 0.622 1.00 91.56 101 LEU A N 1
ATOM 708 C CA . LEU A 1 101 ? -1.975 9.896 -0.778 1.00 91.56 101 LEU A CA 1
ATOM 709 C C . LEU A 1 101 ? -1.461 11.293 -1.162 1.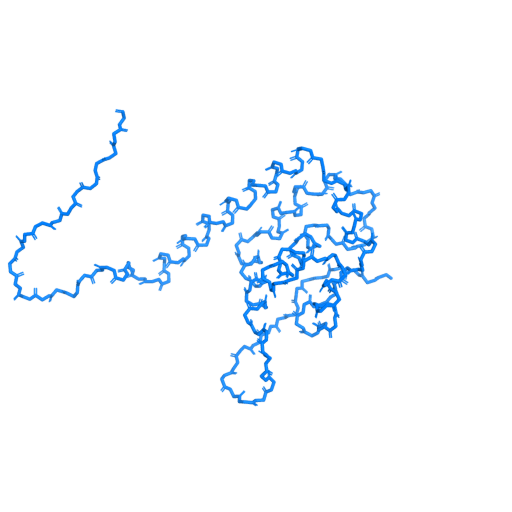00 91.56 101 LEU A C 1
ATOM 711 O O . LEU A 1 101 ? -0.794 11.446 -2.177 1.00 91.56 101 LEU A O 1
ATOM 715 N N . ASN A 1 102 ? -1.709 12.293 -0.316 1.00 92.62 102 ASN A N 1
ATOM 716 C CA . ASN A 1 102 ? -1.284 13.676 -0.522 1.00 92.62 102 ASN A CA 1
ATOM 717 C C . ASN A 1 102 ? 0.238 13.867 -0.409 1.00 92.62 102 ASN A C 1
ATOM 719 O O . ASN A 1 102 ? 0.749 14.905 -0.812 1.00 92.62 102 ASN A O 1
ATOM 723 N N . SER A 1 103 ? 0.963 12.906 0.171 1.00 90.19 103 SER A N 1
ATOM 724 C CA . SER A 1 103 ? 2.428 12.943 0.225 1.00 90.19 103 SER A CA 1
ATOM 725 C C . SER A 1 103 ? 3.093 12.367 -1.025 1.00 90.19 103 SER A C 1
ATOM 727 O O . SER A 1 103 ? 4.285 12.580 -1.205 1.00 90.19 103 SER A O 1
ATOM 729 N N . ILE A 1 104 ? 2.352 11.651 -1.881 1.00 93.06 104 ILE A N 1
ATOM 730 C CA . ILE A 1 104 ? 2.907 10.999 -3.072 1.00 93.06 104 ILE A CA 1
ATOM 731 C C . ILE A 1 104 ? 3.232 12.058 -4.126 1.00 93.06 104 ILE A C 1
ATOM 733 O O . ILE A 1 104 ? 2.343 12.590 -4.790 1.00 93.06 104 ILE A O 1
ATOM 737 N N . ASP A 1 105 ? 4.521 12.321 -4.297 1.00 93.31 105 ASP A N 1
ATOM 738 C CA . ASP A 1 105 ? 5.061 13.105 -5.401 1.00 93.31 105 ASP A CA 1
ATOM 739 C C . ASP A 1 105 ? 5.411 12.218 -6.614 1.00 93.31 105 ASP A C 1
ATOM 741 O O . ASP A 1 105 ? 5.117 11.018 -6.665 1.00 93.31 105 ASP A O 1
ATOM 745 N N . ALA A 1 106 ? 6.014 12.822 -7.641 1.00 94.44 106 ALA A N 1
ATOM 746 C CA . ALA A 1 106 ? 6.377 12.120 -8.869 1.00 94.44 106 ALA A CA 1
ATOM 747 C C . ALA A 1 106 ? 7.438 11.026 -8.647 1.00 94.44 106 ALA A C 1
ATOM 749 O O . ALA A 1 106 ? 7.375 9.980 -9.300 1.00 94.44 106 ALA A O 1
ATOM 750 N N . GLU A 1 107 ? 8.388 11.247 -7.736 1.00 94.56 107 GLU A N 1
ATOM 751 C CA . GLU A 1 107 ? 9.460 10.297 -7.431 1.00 94.56 107 GLU A CA 1
ATOM 752 C C . GLU A 1 107 ? 8.904 9.090 -6.673 1.00 94.56 107 GLU A C 1
ATOM 754 O O . GLU A 1 107 ? 9.104 7.944 -7.083 1.00 94.56 107 GLU A O 1
ATOM 759 N N . ALA A 1 108 ? 8.096 9.336 -5.643 1.00 94.00 108 ALA A N 1
ATOM 760 C CA . ALA A 1 108 ? 7.401 8.293 -4.909 1.00 94.00 108 ALA A CA 1
ATOM 761 C C . ALA A 1 108 ? 6.467 7.490 -5.819 1.00 94.00 108 ALA A C 1
ATOM 763 O O . ALA A 1 108 ? 6.445 6.260 -5.756 1.00 94.00 108 ALA A O 1
ATOM 764 N N . LEU A 1 109 ? 5.734 8.148 -6.725 1.00 95.06 109 LEU A N 1
ATOM 765 C CA . LEU A 1 109 ? 4.889 7.456 -7.698 1.00 95.06 109 LEU A CA 1
ATOM 766 C C . LEU A 1 109 ? 5.705 6.554 -8.636 1.00 95.06 109 LEU A C 1
ATOM 768 O O . LEU A 1 109 ? 5.262 5.449 -8.964 1.00 95.06 109 LEU A O 1
ATOM 772 N N . ALA A 1 110 ? 6.889 6.995 -9.067 1.00 96.00 110 ALA A N 1
ATOM 773 C CA . ALA A 1 110 ? 7.802 6.163 -9.843 1.00 96.00 110 ALA A CA 1
ATOM 774 C C . ALA A 1 110 ? 8.292 4.957 -9.022 1.00 96.00 110 ALA A C 1
ATOM 776 O O . ALA A 1 110 ? 8.223 3.827 -9.508 1.00 96.00 110 ALA A O 1
ATOM 777 N N . GLY A 1 111 ? 8.674 5.167 -7.759 1.00 95.75 111 GLY A N 1
ATOM 778 C CA . GLY A 1 111 ? 9.051 4.101 -6.827 1.00 95.75 111 GLY A CA 1
ATOM 779 C C . GLY A 1 111 ? 7.943 3.061 -6.630 1.00 95.75 111 GLY A C 1
ATOM 780 O O . GLY A 1 111 ? 8.185 1.862 -6.765 1.00 95.75 111 GLY A O 1
ATOM 781 N N . LEU A 1 112 ? 6.698 3.502 -6.424 1.00 94.31 112 LEU A N 1
ATOM 782 C CA . LEU A 1 112 ? 5.531 2.620 -6.317 1.00 94.31 112 LEU A CA 1
ATOM 783 C C . LEU A 1 112 ? 5.308 1.797 -7.595 1.00 94.31 112 LEU A C 1
ATOM 785 O O . LEU A 1 112 ? 4.994 0.606 -7.528 1.00 94.31 112 LEU A O 1
ATOM 789 N N . ARG A 1 113 ? 5.483 2.399 -8.779 1.00 95.38 113 ARG A N 1
ATOM 790 C CA . ARG A 1 113 ? 5.372 1.680 -10.061 1.00 95.38 113 ARG A CA 1
ATOM 791 C C . ARG A 1 113 ? 6.452 0.609 -10.200 1.00 95.38 113 ARG A C 1
ATOM 793 O O . ARG A 1 113 ? 6.122 -0.503 -10.615 1.00 95.38 113 ARG A O 1
ATOM 800 N N . SER A 1 114 ? 7.688 0.918 -9.816 1.00 96.19 114 SER A N 1
ATOM 801 C CA . SER A 1 114 ? 8.808 -0.030 -9.813 1.00 96.19 114 SER A CA 1
ATOM 802 C C . SER A 1 114 ? 8.578 -1.179 -8.831 1.00 96.19 114 SER A C 1
ATOM 804 O O . SER A 1 114 ? 8.691 -2.342 -9.215 1.00 96.19 114 SER A O 1
ATOM 806 N N . ALA A 1 115 ? 8.150 -0.880 -7.602 1.00 95.00 115 ALA A N 1
ATOM 807 C CA . ALA A 1 115 ? 7.797 -1.888 -6.603 1.00 95.00 115 ALA A CA 1
ATOM 808 C C . ALA A 1 115 ? 6.674 -2.815 -7.101 1.00 95.00 115 ALA A C 1
ATOM 810 O O . ALA A 1 115 ? 6.756 -4.035 -6.963 1.00 95.00 115 ALA A O 1
ATOM 811 N N . ARG A 1 116 ? 5.649 -2.253 -7.756 1.00 93.69 116 ARG A N 1
ATOM 812 C CA . ARG A 1 116 ? 4.570 -3.037 -8.371 1.00 93.69 116 ARG A CA 1
ATOM 813 C C . ARG A 1 116 ? 5.076 -3.944 -9.494 1.00 93.69 116 ARG A C 1
ATOM 815 O O . ARG A 1 116 ? 4.612 -5.076 -9.602 1.00 93.69 116 ARG A O 1
ATOM 822 N N . ALA A 1 117 ? 5.984 -3.456 -10.339 1.00 93.50 117 ALA A N 1
ATOM 823 C CA . ALA A 1 117 ? 6.578 -4.258 -11.405 1.00 93.50 117 ALA A CA 1
ATOM 824 C C . ALA A 1 117 ? 7.375 -5.439 -10.826 1.00 93.50 117 ALA A C 1
ATOM 826 O O . ALA A 1 117 ? 7.120 -6.577 -11.206 1.00 93.50 117 ALA A O 1
ATOM 827 N N . ALA A 1 118 ? 8.234 -5.193 -9.833 1.00 92.00 118 ALA A N 1
ATOM 828 C CA . ALA A 1 118 ? 8.999 -6.242 -9.157 1.00 92.00 118 ALA A CA 1
ATOM 829 C C . ALA A 1 118 ? 8.094 -7.290 -8.484 1.00 92.00 118 ALA A C 1
ATOM 831 O O . ALA A 1 118 ? 8.277 -8.491 -8.676 1.00 92.00 118 ALA A O 1
ATOM 832 N N . ALA A 1 119 ? 7.058 -6.849 -7.764 1.00 90.69 119 ALA A N 1
ATOM 833 C CA . ALA A 1 119 ? 6.080 -7.749 -7.155 1.00 90.69 119 ALA A CA 1
ATOM 834 C C . ALA A 1 119 ? 5.359 -8.622 -8.198 1.00 90.69 119 ALA A C 1
ATOM 836 O O . ALA A 1 119 ? 5.085 -9.798 -7.953 1.00 90.69 119 ALA A O 1
ATOM 837 N N . ARG A 1 120 ? 5.067 -8.065 -9.380 1.00 89.00 120 ARG A N 1
ATOM 838 C CA . ARG A 1 120 ? 4.451 -8.804 -10.486 1.00 89.00 120 ARG A CA 1
ATOM 839 C C . ARG A 1 120 ? 5.390 -9.876 -11.036 1.00 89.00 120 ARG A C 1
ATOM 841 O O . ARG A 1 120 ? 4.934 -10.999 -11.227 1.00 89.00 120 ARG A O 1
ATOM 848 N N . GLU A 1 121 ? 6.662 -9.558 -11.257 1.00 90.19 121 GLU A N 1
ATOM 849 C CA . GLU A 1 121 ? 7.661 -10.547 -11.688 1.00 90.19 121 GLU A CA 1
ATOM 850 C C . GLU A 1 121 ? 7.762 -11.708 -10.691 1.00 90.19 121 GLU A C 1
ATOM 852 O O . GLU A 1 121 ? 7.674 -12.873 -11.081 1.00 90.19 121 GLU A O 1
ATOM 857 N N . MET A 1 122 ? 7.813 -11.402 -9.389 1.00 88.00 122 MET A N 1
ATOM 858 C CA . MET A 1 122 ? 7.810 -12.422 -8.335 1.00 88.00 122 MET A CA 1
ATOM 859 C C . MET A 1 122 ? 6.551 -13.296 -8.366 1.00 88.00 122 MET A C 1
ATOM 861 O O . MET A 1 122 ? 6.649 -14.518 -8.263 1.00 88.00 122 MET A O 1
ATOM 865 N N . ALA A 1 123 ? 5.370 -12.697 -8.545 1.00 87.06 123 ALA A N 1
ATOM 866 C CA . ALA A 1 123 ? 4.118 -13.445 -8.640 1.00 87.06 123 ALA A CA 1
ATOM 867 C C . ALA A 1 123 ? 4.110 -14.416 -9.835 1.00 87.06 123 ALA A C 1
ATOM 869 O O . ALA A 1 123 ? 3.648 -15.553 -9.713 1.00 87.06 123 ALA A O 1
ATOM 870 N N . TRP A 1 124 ? 4.637 -13.997 -10.991 1.00 85.75 124 TRP A N 1
ATOM 871 C CA . TRP A 1 124 ? 4.729 -14.862 -12.169 1.00 85.75 124 TRP A CA 1
ATOM 872 C C . TRP A 1 124 ? 5.751 -15.978 -11.994 1.00 85.75 124 TRP A C 1
ATOM 874 O O . TRP A 1 124 ? 5.438 -17.120 -12.333 1.00 85.75 124 TRP A O 1
ATOM 884 N N . ALA A 1 125 ? 6.915 -15.687 -11.412 1.00 84.62 125 ALA A N 1
ATOM 885 C CA . ALA A 1 125 ? 7.912 -16.703 -11.087 1.00 84.62 125 ALA A CA 1
ATOM 886 C C . ALA A 1 125 ? 7.318 -17.787 -10.165 1.00 84.62 125 ALA A C 1
ATOM 888 O O . ALA A 1 125 ? 7.340 -18.975 -10.500 1.00 84.62 125 ALA A O 1
ATOM 889 N N . GLN A 1 126 ? 6.651 -17.384 -9.080 1.00 82.69 126 GLN A N 1
ATOM 890 C CA . GLN A 1 126 ? 5.984 -18.315 -8.159 1.00 82.69 126 GLN A CA 1
ATOM 891 C C . GLN A 1 126 ? 4.873 -19.124 -8.842 1.00 82.69 126 GLN A C 1
ATOM 893 O O . GLN A 1 126 ? 4.712 -20.320 -8.581 1.00 82.69 126 GLN A O 1
ATOM 898 N N . ARG A 1 127 ? 4.117 -18.509 -9.764 1.00 77.00 127 ARG A N 1
ATOM 899 C CA . ARG A 1 127 ? 3.119 -19.227 -10.570 1.00 77.00 127 ARG A CA 1
ATOM 900 C C . ARG A 1 127 ? 3.771 -20.298 -11.439 1.00 77.00 127 ARG A C 1
ATOM 902 O O . ARG A 1 127 ? 3.224 -21.397 -11.534 1.00 77.00 127 ARG A O 1
ATOM 909 N N . THR A 1 128 ? 4.893 -19.993 -12.092 1.00 74.06 128 THR A N 1
ATOM 910 C CA . THR A 1 128 ? 5.588 -20.969 -12.947 1.00 74.06 128 THR A CA 1
ATOM 911 C C . THR A 1 128 ? 6.110 -22.163 -12.154 1.00 74.06 128 THR 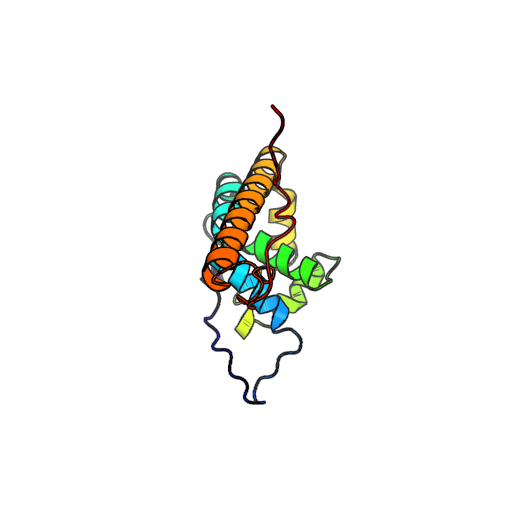A C 1
ATOM 913 O O . THR A 1 128 ? 5.977 -23.292 -12.621 1.00 74.06 128 THR A O 1
ATOM 916 N N . GLU A 1 129 ? 6.595 -21.927 -10.936 1.00 72.81 129 GLU A N 1
ATOM 917 C CA . GLU A 1 129 ? 7.077 -22.964 -10.021 1.00 72.81 129 GLU A CA 1
ATOM 918 C C . GLU A 1 129 ? 5.929 -23.833 -9.482 1.00 72.81 129 GLU A C 1
ATOM 920 O O . GLU A 1 129 ? 5.973 -25.058 -9.573 1.00 72.81 129 GLU A O 1
ATOM 925 N N . THR A 1 130 ? 4.839 -23.205 -9.030 1.00 68.00 130 THR A N 1
ATOM 926 C CA . THR A 1 130 ? 3.666 -23.911 -8.479 1.00 68.00 130 THR A CA 1
ATOM 927 C C . THR A 1 130 ? 2.912 -24.714 -9.543 1.00 68.00 130 THR A C 1
ATOM 929 O O . THR A 1 130 ? 2.336 -25.757 -9.245 1.00 68.00 130 THR A O 1
ATOM 932 N N . SER A 1 131 ? 2.901 -24.248 -10.797 1.00 60.25 131 SER A N 1
ATOM 933 C CA . SER A 1 131 ? 2.146 -24.910 -11.871 1.00 60.25 131 SER A CA 1
ATOM 934 C C . SER A 1 131 ? 2.857 -26.142 -12.447 1.00 60.25 131 SER A C 1
ATOM 936 O O . SER A 1 131 ? 2.250 -26.841 -13.251 1.00 60.25 131 SER A O 1
ATOM 938 N N . GLY A 1 132 ? 4.116 -26.435 -12.080 1.00 51.12 132 GLY A N 1
ATOM 939 C CA . GLY A 1 132 ? 4.838 -27.619 -12.581 1.00 51.12 132 GLY A CA 1
ATOM 940 C C . GLY A 1 132 ? 4.926 -27.707 -14.115 1.00 51.12 132 GLY A C 1
ATOM 941 O O . GLY A 1 132 ? 5.055 -28.793 -14.682 1.00 51.12 132 GLY A O 1
ATOM 942 N N . GLY A 1 133 ? 4.825 -26.565 -14.799 1.00 48.25 133 GLY A N 1
ATOM 943 C CA . GLY A 1 133 ? 4.609 -26.482 -16.239 1.00 48.25 133 GLY A CA 1
ATOM 944 C C . GLY A 1 133 ? 3.321 -25.739 -16.589 1.00 48.25 133 GLY A C 1
ATOM 945 O O . GLY A 1 133 ? 2.289 -25.847 -15.938 1.00 48.25 133 GLY A O 1
ATOM 946 N N . CYS A 1 134 ? 3.387 -24.939 -17.647 1.00 39.50 134 CYS A N 1
ATOM 947 C CA . CYS A 1 134 ? 2.233 -24.248 -18.209 1.00 39.50 134 CYS A CA 1
ATOM 948 C C . CYS A 1 134 ? 1.080 -25.250 -18.476 1.00 39.50 134 CYS A C 1
ATOM 950 O O . CYS A 1 134 ? 1.361 -26.336 -18.993 1.00 39.50 134 CYS A O 1
ATOM 952 N N . PRO A 1 135 ? -0.203 -24.905 -18.233 1.00 52.66 135 PRO A N 1
ATOM 953 C CA . PRO A 1 135 ? -1.348 -25.775 -18.554 1.00 52.66 135 PRO A CA 1
ATOM 954 C C . PRO A 1 135 ? -1.453 -26.130 -20.048 1.00 52.66 135 PRO A C 1
ATOM 956 O O . PRO A 1 135 ? -2.248 -26.980 -20.433 1.00 52.66 135 PRO A O 1
ATOM 959 N N . CYS A 1 136 ? -0.626 -25.510 -20.892 1.00 49.31 136 CYS A N 1
ATOM 960 C CA . CYS A 1 136 ? -0.489 -25.820 -22.306 1.00 49.31 136 CYS A CA 1
ATOM 961 C C . CYS A 1 136 ? 0.407 -27.030 -22.602 1.00 49.31 136 CYS A C 1
ATOM 963 O O . CYS A 1 136 ? 0.586 -27.326 -23.778 1.00 49.31 136 CYS A O 1
ATOM 965 N N . ARG A 1 137 ? 1.023 -27.702 -21.614 1.00 39.03 137 ARG A N 1
ATOM 966 C CA . ARG A 1 137 ? 1.847 -28.889 -21.895 1.00 39.03 137 ARG A CA 1
ATOM 967 C C . ARG A 1 137 ? 0.909 -30.059 -22.221 1.00 39.03 137 ARG A C 1
ATOM 969 O O . ARG A 1 137 ? 0.250 -30.557 -21.306 1.00 39.03 137 ARG A O 1
ATOM 976 N N . PRO A 1 138 ? 0.808 -30.507 -23.486 1.00 43.78 138 PRO A N 1
ATOM 977 C CA . PRO A 1 138 ? -0.016 -31.661 -23.800 1.00 43.78 138 PRO A CA 1
ATOM 978 C C . PRO A 1 138 ? 0.580 -32.872 -23.078 1.00 43.78 138 PRO A C 1
ATOM 980 O O . PRO A 1 138 ? 1.806 -33.024 -23.016 1.00 43.78 138 PRO A O 1
ATOM 983 N N . ARG A 1 139 ? -0.282 -33.734 -22.524 1.00 45.69 139 ARG A N 1
ATOM 984 C CA . ARG A 1 139 ? 0.109 -35.102 -22.150 1.00 45.69 139 ARG A CA 1
ATOM 985 C C . ARG A 1 139 ? 0.849 -35.722 -23.345 1.00 45.69 139 ARG A C 1
ATOM 987 O O . ARG A 1 139 ? 0.418 -35.472 -24.470 1.00 45.69 139 ARG A O 1
ATOM 994 N N . PRO A 1 140 ? 1.907 -36.527 -23.145 1.00 44.78 140 PRO A N 1
ATOM 995 C CA . PRO A 1 140 ? 2.473 -37.300 -24.239 1.00 44.78 140 PRO A CA 1
ATOM 996 C C . PRO A 1 140 ? 1.438 -38.352 -24.644 1.00 44.78 140 PRO A C 1
ATOM 998 O O . PRO A 1 140 ? 1.400 -39.449 -24.089 1.00 44.78 140 PRO A O 1
ATOM 1001 N N . ASP A 1 141 ? 0.540 -37.986 -25.557 1.00 48.84 141 ASP A N 1
ATOM 1002 C CA . ASP A 1 141 ? -0.194 -38.962 -26.331 1.00 48.84 141 ASP A CA 1
ATOM 1003 C C . ASP A 1 141 ? 0.702 -39.438 -27.478 1.00 48.84 141 ASP A C 1
ATOM 1005 O O . ASP A 1 141 ? 1.545 -38.729 -28.032 1.00 48.84 141 ASP A O 1
ATOM 1009 N N . ASN A 1 142 ? 0.586 -40.728 -27.742 1.00 45.34 142 ASN A N 1
ATOM 1010 C CA . ASN A 1 142 ? 1.193 -41.400 -28.868 1.00 45.34 142 ASN A CA 1
ATOM 1011 C C . ASN A 1 142 ? 0.415 -40.973 -30.128 1.00 45.34 142 ASN A C 1
ATOM 1013 O O . ASN A 1 142 ? -0.507 -41.654 -30.586 1.00 45.34 142 ASN A O 1
ATOM 1017 N N . ARG A 1 143 ? 0.754 -39.802 -30.671 1.00 40.56 143 ARG A N 1
ATOM 1018 C CA . ARG A 1 143 ? 0.537 -39.488 -32.083 1.00 40.56 143 ARG A CA 1
ATOM 1019 C C . ARG A 1 143 ? 1.512 -38.408 -32.564 1.00 40.56 143 ARG A C 1
ATOM 1021 O O . ARG A 1 143 ? 1.766 -37.406 -31.915 1.00 40.56 143 ARG A O 1
ATOM 1028 N N . SER A 1 144 ? 2.103 -38.711 -33.713 1.00 41.78 144 SER A N 1
ATOM 1029 C CA . SER A 1 144 ? 3.224 -38.060 -34.403 1.00 41.78 144 SER A CA 1
ATOM 1030 C C . SER A 1 144 ? 3.215 -36.510 -34.444 1.00 41.78 144 SER A C 1
ATOM 1032 O O . SER A 1 144 ? 2.142 -35.908 -34.496 1.00 41.78 144 SER A O 1
ATOM 1034 N N . PRO A 1 145 ? 4.393 -35.845 -34.498 1.00 43.97 145 PRO A N 1
ATOM 1035 C CA . PRO A 1 145 ? 4.556 -34.429 -34.184 1.00 43.97 145 PRO A CA 1
ATOM 1036 C C . PRO A 1 145 ? 4.459 -33.541 -35.427 1.00 43.97 145 PRO A C 1
ATOM 1038 O O . PRO A 1 145 ? 5.271 -33.665 -36.344 1.00 43.97 145 PRO A O 1
ATOM 1041 N N . ARG A 1 146 ? 3.537 -32.571 -35.445 1.00 42.38 146 ARG A N 1
ATOM 1042 C CA . ARG A 1 146 ? 3.647 -31.400 -36.330 1.00 42.38 146 ARG A CA 1
ATOM 1043 C C . ARG A 1 146 ? 3.221 -30.123 -35.600 1.00 42.38 146 ARG A C 1
ATOM 1045 O O . ARG A 1 146 ? 2.178 -30.081 -34.964 1.00 42.38 146 ARG A O 1
ATOM 1052 N N . SER A 1 147 ? 4.094 -29.120 -35.734 1.00 40.78 147 SER A N 1
ATOM 1053 C CA . SER A 1 147 ? 4.020 -27.706 -35.329 1.00 40.78 147 SER A CA 1
ATOM 1054 C C . SER A 1 147 ? 4.129 -27.360 -33.837 1.00 40.78 147 SER A C 1
ATOM 1056 O O . SER A 1 147 ? 3.167 -26.938 -33.200 1.00 40.78 147 SER A O 1
ATOM 1058 N N . CYS A 1 148 ? 5.365 -27.405 -33.325 1.00 37.34 148 CYS A N 1
ATOM 1059 C CA . CYS A 1 148 ? 5.829 -26.448 -32.318 1.00 37.34 148 CYS A CA 1
ATOM 1060 C C . CYS A 1 148 ? 5.933 -25.066 -32.978 1.00 37.34 148 CYS A C 1
ATOM 1062 O O . CYS A 1 148 ? 6.727 -24.877 -33.898 1.00 37.34 148 CYS A O 1
ATOM 1064 N N . TRP A 1 149 ? 5.139 -24.109 -32.509 1.00 38.34 149 TRP A N 1
ATOM 1065 C CA . TRP A 1 149 ? 5.293 -22.701 -32.852 1.00 38.34 149 TRP A CA 1
ATOM 1066 C C . TRP A 1 149 ? 6.567 -22.166 -32.188 1.00 38.34 149 TRP A C 1
ATOM 1068 O O . TRP A 1 149 ? 6.627 -22.025 -30.968 1.00 38.34 149 TRP A O 1
ATOM 1078 N N . THR A 1 150 ? 7.604 -21.896 -32.976 1.00 39.25 150 THR A N 1
ATOM 1079 C CA . THR A 1 150 ? 8.812 -21.203 -32.517 1.00 39.25 150 THR A CA 1
ATOM 1080 C C . THR A 1 150 ? 8.547 -19.703 -32.465 1.00 39.25 150 THR A C 1
ATOM 1082 O O . THR A 1 150 ? 8.339 -19.070 -33.499 1.00 39.25 150 THR A O 1
ATOM 1085 N N . TRP A 1 151 ? 8.568 -19.128 -31.264 1.00 34.50 151 TRP A N 1
ATOM 1086 C CA . TRP A 1 151 ? 8.644 -17.684 -31.064 1.00 34.50 151 TRP A CA 1
ATOM 1087 C C . TRP A 1 151 ? 10.122 -17.272 -31.093 1.00 34.50 151 TRP A C 1
ATOM 1089 O O . TRP A 1 151 ? 10.881 -17.615 -30.189 1.00 34.50 151 TRP A O 1
ATOM 1099 N N . THR A 1 152 ? 10.549 -16.584 -32.151 1.00 38.00 152 THR A N 1
ATOM 1100 C CA . THR A 1 152 ? 11.863 -15.925 -32.236 1.00 38.00 152 THR A CA 1
ATOM 1101 C C . THR A 1 152 ? 11.723 -14.445 -31.866 1.00 38.00 152 THR A C 1
ATOM 1103 O O . THR A 1 152 ? 10.899 -13.766 -32.487 1.00 38.00 152 THR A O 1
ATOM 1106 N N . PRO A 1 153 ? 12.518 -13.911 -30.921 1.00 38.38 153 PRO A N 1
ATOM 1107 C CA . PRO A 1 153 ? 12.553 -12.481 -30.648 1.00 38.38 153 PRO A CA 1
ATOM 1108 C C . PRO A 1 153 ? 13.327 -11.772 -31.767 1.00 38.38 153 PRO A C 1
ATOM 1110 O O . PRO A 1 153 ? 14.435 -12.173 -32.120 1.00 38.38 153 PRO A O 1
ATOM 1113 N N . ARG A 1 154 ? 12.725 -10.733 -32.347 1.00 38.44 154 ARG A N 1
ATOM 1114 C CA . ARG A 1 154 ? 13.358 -9.867 -33.346 1.00 38.44 154 ARG A CA 1
ATOM 1115 C C . ARG A 1 154 ? 14.136 -8.768 -32.613 1.00 38.44 154 ARG A C 1
ATOM 1117 O O . ARG A 1 154 ? 13.520 -7.977 -31.903 1.00 38.44 154 ARG A O 1
ATOM 1124 N N . SER A 1 155 ? 15.457 -8.759 -32.781 1.00 48.06 155 SER A N 1
ATOM 1125 C CA . SER A 1 155 ? 16.323 -7.580 -32.617 1.00 48.06 155 SER A CA 1
ATOM 1126 C C . SER A 1 155 ? 16.161 -6.628 -33.793 1.00 48.06 155 SER A C 1
ATOM 1128 O O . SER A 1 155 ? 16.028 -7.161 -34.923 1.00 48.06 155 SER A O 1
#

Radius of gyration: 20.14 Å; Cα contacts (8 Å, |Δi|>4): 140; chains: 1; bounding box: 35×55×56 Å

InterPro domains:
  IPR025668 Transposase DDE domain [PF13701] (4-121)

Mean predicted aligned error: 12.29 Å

Solvent-accessible surface area (backbone atoms only — not comparable to full-atom values): 9424 Å² total; per-residue (Å²): 131,78,64,54,71,80,60,52,87,79,84,91,66,97,57,91,71,85,79,55,101,54,56,69,48,53,49,50,51,49,47,34,55,76,35,41,31,36,56,33,26,30,63,34,42,50,83,74,55,90,62,91,83,49,66,48,56,11,51,45,52,45,53,49,53,36,32,45,78,66,70,40,89,53,68,68,44,43,49,65,50,41,76,35,42,83,62,57,25,75,54,71,53,54,74,57,47,49,52,49,61,75,60,59,47,74,65,36,50,49,35,40,52,52,25,51,50,54,20,48,54,48,49,51,53,53,48,53,64,75,52,78,49,66,93,80,64,75,77,92,64,98,68,86,89,80,81,83,84,80,86,76,87,84,130

Sequence (155 aa):
MKATGSRPKIVVAGGGRGVVSRAGTRLLADLADITGLAGGFGDALGPLRQRRGGHDPGRVAVDMAVMLADGGETIADLAVLRNQPGLFGAVASDPTAWRVLNSIDAEALAGLRSARAAAREMAWAQRTETSGGCPCRPRPDNRSPRSCWTWTPRS

Secondary structure (DSSP, 8-state):
-----PPPP----SSSSS--TTHHHHHHHHHHHHTTHHHHHHHHHGGG-S-SSS--HHHHHHHHHHHHHTT--SGGGHHHHHT-HHHH-SPPPHHHHHHHHHH--HHHHHHHHHHHHHHHHHHHHHHHHHTTS-TT-----SS--------PPP-

Foldseek 3Di:
DDEDDDWADDDDDPDPPPDDPVPVLLVLVVLCVVLCLLVLLLVLLVVLDPDPPDYRLSLQVSLVVSLVVVVDDDLCSSVVVCVPCNRSNHHDDSVVSVVSVVSDDPSSVVSSVVSVVSSVVSVVVVVCVVVVDDPPPDDPDPDDDDDDDDDDDDD